Protein AF-A0A917KP70-F1 (afdb_monomer_lite)

Sequence (122 aa):
MFVESCEIKTAEKEVFEQIIDLGRKFHSKLSGLKPEAVVLRIADIPTRASRAAGPRHRLMIEGALAYVCNEQKVQNVALCTGREVGIELGMSKADAQACGERLDAKHPEAASAGIVALPSES

Secondary structure (DSSP, 8-state):
-------------SHHHHHHHHHHHHHHHHHHH--SEEEEEPPPPPSS---SSHHHHHHHHHHHHHHHHHHTT-SEEEEE-HHHHHHHTTS-HHHHHHHHHHH-TTSHHHHHHHHHTSPPP-

Structure (mmCIF, N/CA/C/O backbone):
data_AF-A0A917KP70-F1
#
_entry.id   AF-A0A917KP70-F1
#
loop_
_atom_site.group_PDB
_atom_site.id
_atom_site.type_symbol
_atom_site.label_atom_id
_atom_site.label_alt_id
_atom_site.label_comp_id
_atom_site.label_asym_id
_atom_site.label_entity_id
_atom_site.label_seq_id
_atom_site.pdbx_PDB_ins_code
_atom_site.Cartn_x
_atom_site.Cartn_y
_atom_site.Cartn_z
_atom_site.occupancy
_atom_site.B_iso_or_equiv
_atom_site.auth_seq_id
_atom_site.auth_comp_id
_atom_site.auth_asym_id
_atom_site.auth_atom_id
_atom_site.pdbx_PDB_model_num
ATOM 1 N N . MET A 1 1 ? -9.646 -4.343 15.733 1.00 56.00 1 MET A N 1
ATOM 2 C CA . MET A 1 1 ? -9.448 -3.952 14.322 1.00 56.00 1 MET A CA 1
ATOM 3 C C . MET A 1 1 ? -8.190 -4.650 13.820 1.00 56.00 1 MET A C 1
ATOM 5 O O . MET A 1 1 ? -7.229 -4.708 14.576 1.00 56.00 1 MET A O 1
ATOM 9 N N . PHE A 1 2 ? -8.223 -5.280 12.644 1.00 65.12 2 PHE A N 1
ATOM 10 C CA . PHE A 1 2 ? -7.103 -6.066 12.106 1.00 65.12 2 PHE A CA 1
ATOM 11 C C . PHE A 1 2 ? -6.354 -5.233 11.063 1.00 65.12 2 PHE A C 1
ATOM 13 O O . PHE A 1 2 ? -6.983 -4.716 10.143 1.00 65.12 2 PHE A O 1
ATOM 20 N N . VAL A 1 3 ? -5.037 -5.094 11.219 1.00 72.38 3 VAL A N 1
ATOM 21 C CA . VAL A 1 3 ? -4.169 -4.423 10.243 1.00 72.38 3 VAL A CA 1
ATOM 22 C C . VAL A 1 3 ? -3.456 -5.503 9.441 1.00 72.38 3 VAL A C 1
ATOM 24 O O . VAL A 1 3 ? -2.651 -6.247 9.993 1.00 72.38 3 VAL A O 1
ATOM 27 N N . GLU A 1 4 ? -3.751 -5.585 8.144 1.00 81.31 4 GLU A N 1
ATOM 28 C CA . GLU A 1 4 ? -2.990 -6.408 7.202 1.00 81.31 4 GLU A CA 1
ATOM 29 C C . GLU A 1 4 ? -2.005 -5.512 6.454 1.00 81.31 4 GLU A C 1
ATOM 31 O O . GLU A 1 4 ? -2.389 -4.491 5.880 1.00 81.31 4 GLU A O 1
ATOM 36 N N . SER A 1 5 ? -0.749 -5.941 6.387 1.00 82.00 5 SER A N 1
ATOM 37 C CA . SER A 1 5 ? 0.260 -5.339 5.526 1.00 82.00 5 SER A CA 1
ATOM 38 C C . SER A 1 5 ? 0.666 -6.351 4.443 1.00 82.00 5 SER A C 1
ATOM 40 O O . SER A 1 5 ? 0.735 -7.557 4.696 1.00 82.00 5 SER A O 1
ATOM 42 N N . CYS A 1 6 ? 0.868 -5.908 3.199 1.00 81.06 6 CYS A N 1
ATOM 43 C CA . CYS A 1 6 ? 1.282 -6.817 2.131 1.00 81.06 6 CYS A CA 1
ATOM 44 C C . CYS A 1 6 ? 2.072 -6.125 1.020 1.00 81.06 6 CYS A C 1
ATOM 46 O O . CYS A 1 6 ? 1.921 -4.932 0.770 1.00 81.06 6 CYS A O 1
ATOM 48 N N . GLU A 1 7 ? 2.887 -6.917 0.326 1.00 83.25 7 GLU A N 1
ATOM 49 C CA . GLU A 1 7 ? 3.584 -6.522 -0.894 1.00 83.25 7 GLU A CA 1
ATOM 50 C C . GLU A 1 7 ? 2.967 -7.255 -2.093 1.00 83.25 7 GLU A C 1
ATOM 52 O O . GLU A 1 7 ? 2.775 -8.474 -2.058 1.00 83.25 7 GLU A O 1
ATOM 57 N N . ILE A 1 8 ? 2.674 -6.527 -3.173 1.00 87.12 8 ILE A N 1
ATOM 58 C CA . ILE A 1 8 ? 2.133 -7.097 -4.411 1.00 87.12 8 ILE A CA 1
ATOM 59 C C . ILE A 1 8 ? 3.201 -7.001 -5.492 1.00 87.12 8 ILE A C 1
ATOM 61 O O . ILE A 1 8 ? 3.669 -5.916 -5.828 1.00 87.12 8 ILE A O 1
ATOM 65 N N . LYS A 1 9 ? 3.578 -8.158 -6.040 1.00 88.50 9 LYS A N 1
ATOM 66 C CA . LYS A 1 9 ? 4.622 -8.291 -7.060 1.00 88.50 9 LYS A CA 1
ATOM 67 C C . LYS A 1 9 ? 4.022 -8.711 -8.395 1.00 88.50 9 LYS A C 1
ATOM 69 O O . LYS A 1 9 ? 3.097 -9.528 -8.446 1.00 88.50 9 LYS A O 1
ATOM 74 N N . THR A 1 10 ? 4.608 -8.216 -9.476 1.00 90.56 10 THR A N 1
ATOM 75 C CA . THR A 1 10 ? 4.311 -8.643 -10.845 1.00 90.56 10 THR A CA 1
ATOM 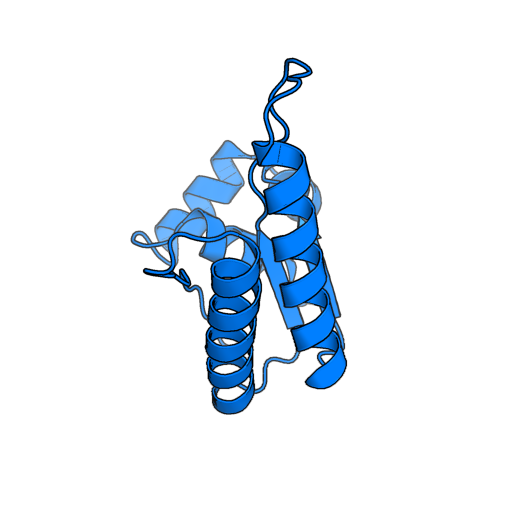76 C C . THR A 1 10 ? 5.561 -9.225 -11.498 1.00 90.56 10 THR A C 1
ATOM 78 O O . THR A 1 10 ? 6.673 -8.778 -11.221 1.00 90.56 10 THR A O 1
ATOM 81 N N . ALA A 1 11 ? 5.375 -10.265 -12.312 1.00 90.69 11 ALA A N 1
ATOM 82 C CA . ALA A 1 11 ? 6.430 -10.845 -13.145 1.00 90.69 11 ALA A CA 1
ATOM 83 C C . ALA A 1 11 ? 6.405 -10.276 -14.575 1.00 90.69 11 ALA A C 1
ATOM 85 O O . ALA A 1 11 ? 7.287 -10.592 -15.377 1.00 90.69 11 ALA A O 1
ATOM 86 N N . GLU A 1 12 ? 5.400 -9.451 -14.887 1.00 93.00 12 GLU A N 1
ATOM 87 C CA . GLU A 1 12 ? 5.239 -8.843 -16.198 1.00 93.00 12 GLU A CA 1
ATOM 88 C C . GLU A 1 12 ? 6.376 -7.866 -16.482 1.00 93.00 12 GLU A C 1
ATOM 90 O O . GLU A 1 12 ? 6.892 -7.185 -15.591 1.00 93.00 12 GLU A O 1
ATOM 95 N N . LYS A 1 13 ? 6.788 -7.803 -17.746 1.00 87.81 13 LYS A N 1
ATOM 96 C CA . LYS A 1 13 ? 7.914 -6.962 -18.180 1.00 87.81 13 LYS A CA 1
ATOM 97 C C . LYS A 1 13 ? 7.449 -5.652 -18.798 1.00 87.81 13 LYS A C 1
ATOM 99 O O . LYS A 1 13 ? 8.113 -4.632 -18.638 1.00 87.81 13 LYS A O 1
ATOM 104 N N . GLU A 1 14 ? 6.303 -5.693 -19.467 1.00 89.88 14 GLU A N 1
ATOM 105 C CA . GLU A 1 14 ? 5.709 -4.536 -20.120 1.00 89.88 14 GLU A CA 1
ATOM 106 C C . GLU A 1 14 ? 4.839 -3.753 -19.142 1.00 89.88 14 GLU A C 1
ATOM 108 O O . GLU A 1 14 ? 4.061 -4.317 -18.379 1.00 89.88 14 GLU A O 1
ATOM 113 N N . VAL A 1 15 ? 4.950 -2.429 -19.181 1.00 86.62 15 VAL A N 1
ATOM 114 C CA . VAL A 1 15 ? 4.358 -1.533 -18.174 1.00 86.62 15 VAL A CA 1
ATOM 115 C C . VAL A 1 15 ? 2.838 -1.664 -18.101 1.00 86.62 15 VAL A C 1
ATOM 117 O O . VAL A 1 15 ? 2.273 -1.683 -17.012 1.00 86.62 15 VAL A O 1
ATOM 120 N 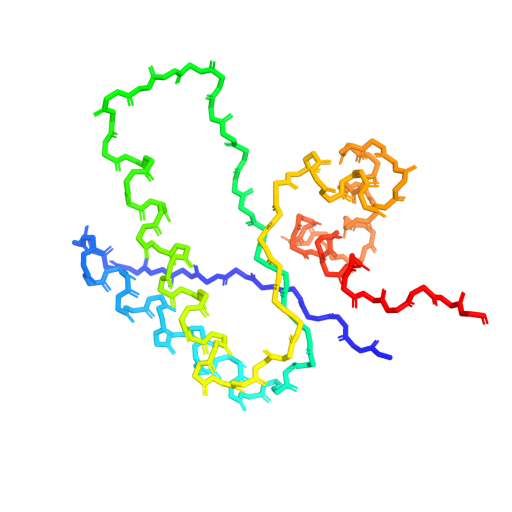N . PHE A 1 16 ? 2.164 -1.763 -19.247 1.00 90.62 16 PHE A N 1
ATOM 121 C CA . PHE A 1 16 ? 0.709 -1.923 -19.275 1.00 90.62 16 PHE A CA 1
ATOM 122 C C . PHE A 1 16 ? 0.268 -3.264 -18.682 1.00 90.62 16 PHE A C 1
ATOM 124 O O . PHE A 1 16 ? -0.683 -3.295 -17.905 1.00 90.62 16 PHE A O 1
ATOM 131 N N . GLU A 1 17 ? 1.002 -4.339 -18.967 1.00 93.56 17 GLU A N 1
ATOM 132 C CA . GLU A 1 17 ? 0.734 -5.660 -18.391 1.00 93.56 17 GLU A CA 1
ATOM 133 C C . GLU A 1 17 ? 1.000 -5.672 -16.881 1.00 93.56 17 GLU A C 1
ATOM 135 O O . GLU A 1 17 ? 0.190 -6.191 -16.115 1.00 93.56 17 GLU A O 1
ATOM 140 N N . GLN A 1 18 ? 2.064 -5.000 -16.423 1.00 91.56 18 GLN A N 1
ATOM 141 C CA . GLN A 1 18 ? 2.338 -4.805 -14.996 1.00 91.56 18 GLN A CA 1
ATOM 142 C C . GLN A 1 18 ? 1.170 -4.116 -14.288 1.00 91.56 18 GLN A C 1
ATOM 144 O O . GLN A 1 18 ? 0.745 -4.565 -13.227 1.00 91.56 18 GLN A O 1
ATOM 149 N N . ILE A 1 19 ? 0.631 -3.041 -14.869 1.00 93.31 19 ILE A N 1
ATOM 150 C CA . ILE A 1 19 ? -0.499 -2.301 -14.292 1.00 93.31 19 ILE A CA 1
ATOM 151 C C . ILE A 1 19 ? -1.736 -3.203 -14.174 1.00 93.31 19 ILE 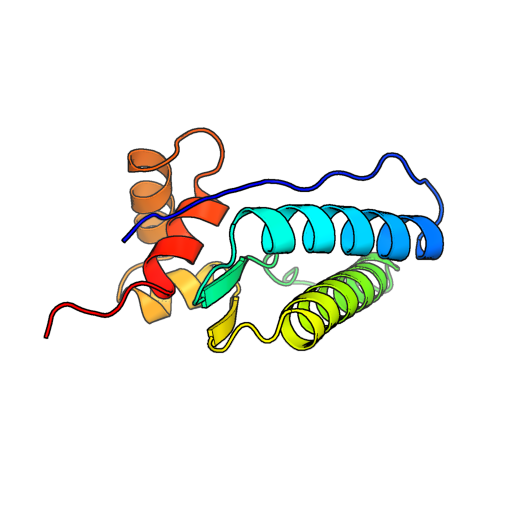A C 1
ATOM 153 O O . ILE A 1 19 ? -2.375 -3.236 -13.121 1.00 93.31 19 ILE A O 1
ATOM 157 N N . ILE A 1 20 ? -2.057 -3.957 -15.230 1.00 94.56 20 ILE A N 1
ATOM 158 C CA . ILE A 1 20 ? -3.215 -4.861 -15.258 1.00 94.56 20 ILE A CA 1
ATOM 159 C C . ILE A 1 20 ? -3.053 -5.987 -14.228 1.00 94.56 20 ILE A C 1
ATOM 161 O O . ILE A 1 20 ? -3.979 -6.258 -13.459 1.00 94.56 20 ILE A O 1
ATOM 165 N N . ASP A 1 21 ? -1.889 -6.636 -14.187 1.00 95.56 21 ASP A N 1
ATOM 166 C CA . ASP A 1 21 ? -1.603 -7.741 -13.269 1.00 95.56 21 ASP A CA 1
ATOM 167 C C . ASP A 1 21 ? -1.613 -7.283 -11.801 1.00 95.56 21 ASP A C 1
ATOM 169 O O . ASP A 1 21 ? -2.269 -7.906 -10.961 1.00 95.56 21 ASP A O 1
ATOM 173 N N . LEU A 1 22 ? -0.965 -6.153 -11.490 1.00 94.44 22 LEU A N 1
ATOM 174 C CA . LEU A 1 22 ? -0.992 -5.564 -10.147 1.00 94.44 22 LEU A CA 1
ATOM 175 C C . LEU A 1 22 ? -2.422 -5.210 -9.722 1.00 94.44 22 LEU A C 1
ATOM 177 O O . LEU A 1 22 ? -2.825 -5.562 -8.612 1.00 94.44 22 LEU A O 1
ATOM 181 N N . GLY A 1 23 ? -3.209 -4.592 -10.609 1.00 95.19 23 GLY A N 1
ATOM 182 C CA . GLY A 1 23 ? -4.613 -4.271 -10.350 1.00 95.19 23 GLY A CA 1
ATOM 183 C C . GLY A 1 23 ? -5.454 -5.516 -10.051 1.00 95.19 23 GLY A C 1
ATOM 184 O O . GLY A 1 23 ? -6.169 -5.552 -9.051 1.00 95.19 23 GLY A O 1
ATOM 185 N N . ARG A 1 24 ? -5.316 -6.583 -10.850 1.00 96.00 24 ARG A N 1
ATOM 186 C CA . ARG A 1 24 ? -6.032 -7.858 -10.637 1.00 96.00 24 ARG A CA 1
ATOM 187 C C . ARG A 1 24 ? -5.659 -8.526 -9.316 1.00 96.00 24 ARG A C 1
ATOM 189 O O . ARG A 1 24 ? -6.542 -8.966 -8.576 1.00 96.00 24 ARG A O 1
ATOM 196 N N . LYS A 1 25 ? -4.363 -8.601 -9.003 1.00 95.69 25 LYS A N 1
ATOM 197 C CA . LYS A 1 25 ? -3.874 -9.176 -7.740 1.00 95.69 25 LYS A CA 1
ATOM 198 C C . LYS A 1 25 ? -4.377 -8.388 -6.541 1.00 95.69 25 LYS A C 1
ATOM 200 O O . LYS A 1 25 ? -4.837 -8.985 -5.568 1.00 95.69 25 LYS A O 1
ATOM 205 N N . PHE A 1 26 ? -4.343 -7.063 -6.634 1.00 95.38 26 PHE A N 1
ATOM 206 C CA . PHE A 1 26 ? -4.836 -6.201 -5.574 1.00 95.38 26 PHE A CA 1
ATOM 207 C C . PHE A 1 26 ? -6.345 -6.331 -5.383 1.00 95.38 26 PHE A C 1
ATOM 209 O O . PHE A 1 26 ? -6.798 -6.541 -4.262 1.00 95.38 26 PHE A O 1
ATOM 216 N N . HIS A 1 27 ? -7.114 -6.334 -6.473 1.00 95.94 27 HIS A N 1
ATOM 217 C CA . HIS A 1 27 ? -8.557 -6.561 -6.441 1.00 95.94 27 HIS A CA 1
ATOM 218 C C . HIS A 1 27 ? -8.907 -7.886 -5.753 1.00 95.94 27 HIS A C 1
ATOM 220 O O . HIS A 1 27 ? -9.785 -7.928 -4.891 1.00 95.94 27 HIS A O 1
ATOM 226 N N . SER A 1 28 ? -8.211 -8.973 -6.106 1.00 94.50 28 SER A N 1
ATOM 227 C CA . SER A 1 28 ? -8.396 -10.289 -5.480 1.00 94.50 28 SER A CA 1
ATOM 228 C C . SER A 1 28 ? -8.131 -10.246 -3.969 1.00 94.50 28 SER A C 1
ATOM 230 O O . SER A 1 28 ? -8.945 -10.725 -3.178 1.00 94.50 28 SER A O 1
ATOM 232 N N . LYS A 1 29 ? -7.040 -9.587 -3.551 1.00 92.81 29 LYS A N 1
ATOM 233 C CA . LYS A 1 29 ? -6.699 -9.404 -2.133 1.00 92.81 29 LYS A CA 1
ATOM 234 C C . LYS A 1 29 ? -7.775 -8.597 -1.392 1.00 92.81 29 LYS A C 1
ATOM 236 O O . LYS A 1 29 ? -8.240 -9.048 -0.346 1.00 92.81 29 LYS A O 1
ATOM 241 N N . LEU A 1 30 ? -8.213 -7.458 -1.939 1.00 93.38 30 LEU A N 1
ATOM 242 C CA . LEU A 1 30 ? -9.269 -6.633 -1.338 1.00 93.38 30 LEU A CA 1
ATOM 243 C C . LEU A 1 30 ? -10.603 -7.380 -1.250 1.00 93.38 30 LEU A C 1
ATOM 245 O O . LEU A 1 30 ? -11.266 -7.302 -0.222 1.00 93.38 30 LEU A O 1
ATOM 249 N N . SER A 1 31 ? -10.957 -8.164 -2.270 1.00 93.25 31 SER A N 1
ATOM 250 C CA . SER A 1 31 ? -12.188 -8.969 -2.271 1.00 93.25 31 SER A CA 1
ATOM 251 C C . SER A 1 31 ? -12.209 -10.000 -1.136 1.00 93.25 31 SER A C 1
ATOM 253 O O . SER A 1 31 ? -13.266 -10.279 -0.568 1.00 93.25 31 SER A O 1
ATOM 255 N N . GLY A 1 32 ? -11.042 -10.564 -0.798 1.00 90.94 32 GLY A N 1
ATOM 256 C CA . GLY A 1 32 ? -10.891 -11.512 0.306 1.00 90.94 32 GLY A CA 1
ATOM 257 C C . GLY A 1 32 ? -10.912 -10.859 1.690 1.00 90.94 32 GLY A C 1
ATOM 258 O O . GLY A 1 32 ? -11.464 -11.438 2.620 1.00 90.94 32 GLY A O 1
ATOM 259 N N . LEU A 1 33 ? -10.333 -9.662 1.826 1.00 89.75 33 LEU A N 1
ATOM 260 C CA . LEU A 1 33 ? -10.207 -8.968 3.114 1.00 89.75 33 LEU A CA 1
ATOM 261 C C . LEU A 1 33 ? -11.395 -8.066 3.460 1.00 89.75 33 LEU A C 1
ATOM 263 O O . LEU A 1 33 ? -11.705 -7.911 4.636 1.00 89.75 33 LEU A O 1
ATOM 267 N N . LYS A 1 34 ? -12.033 -7.462 2.450 1.00 89.00 34 LYS A N 1
ATOM 268 C CA . LYS A 1 34 ? -13.090 -6.445 2.581 1.00 89.00 34 LYS A CA 1
ATOM 269 C C . LYS A 1 34 ? -12.724 -5.322 3.570 1.00 89.00 34 LYS A C 1
ATOM 271 O O . LYS A 1 34 ? -13.445 -5.118 4.546 1.00 89.00 34 LYS A O 1
ATOM 276 N N . PRO A 1 35 ? -11.598 -4.617 3.363 1.00 89.12 35 PRO A N 1
ATOM 277 C CA . PRO A 1 35 ? -11.144 -3.620 4.319 1.00 89.12 35 PRO A CA 1
ATOM 278 C C . PRO A 1 35 ? -12.034 -2.372 4.311 1.00 89.12 35 PRO A C 1
ATOM 280 O O . PRO A 1 35 ? -12.511 -1.935 3.264 1.00 89.12 35 PRO A O 1
ATOM 283 N N . GLU A 1 36 ? -12.197 -1.763 5.484 1.00 89.31 36 GLU A N 1
ATOM 284 C CA . GLU A 1 36 ? -12.885 -0.473 5.647 1.00 89.31 36 GLU A CA 1
ATOM 285 C C . GLU A 1 36 ? -12.013 0.699 5.173 1.00 89.31 36 GLU A C 1
ATOM 287 O O . GLU A 1 36 ? -12.516 1.687 4.629 1.00 89.31 36 GLU A O 1
ATOM 292 N N . ALA A 1 37 ? -10.695 0.561 5.346 1.00 90.50 37 ALA A N 1
ATOM 293 C CA . ALA A 1 37 ? -9.698 1.549 4.975 1.00 90.50 37 ALA A CA 1
ATOM 294 C C . ALA A 1 37 ? -8.490 0.905 4.285 1.00 90.50 37 ALA A C 1
ATOM 296 O O . ALA A 1 37 ? -8.083 -0.210 4.614 1.00 90.50 37 ALA A O 1
ATOM 297 N N . VAL A 1 38 ? -7.899 1.627 3.337 1.00 91.62 38 VAL A N 1
ATOM 298 C CA . VAL A 1 38 ? -6.683 1.242 2.622 1.00 91.62 38 VAL A CA 1
ATOM 299 C C . VAL A 1 38 ? -5.741 2.437 2.575 1.00 91.62 38 VAL A C 1
ATOM 301 O O . VAL A 1 38 ? -6.098 3.503 2.076 1.00 91.62 38 VAL A O 1
ATOM 304 N N . VAL A 1 39 ? -4.502 2.233 3.017 1.00 91.25 39 VAL A N 1
ATOM 305 C CA . VAL A 1 39 ? -3.422 3.212 2.854 1.00 91.25 39 VAL A CA 1
ATOM 306 C C . VAL A 1 39 ? -2.399 2.650 1.875 1.00 91.25 39 VAL A C 1
ATOM 308 O O . VAL A 1 39 ? -1.754 1.635 2.132 1.00 91.25 39 VAL A O 1
ATOM 311 N N . LEU A 1 40 ? -2.247 3.316 0.733 1.00 90.38 40 LEU A N 1
ATOM 312 C CA . LEU A 1 40 ? -1.223 3.011 -0.256 1.00 90.38 40 LEU A CA 1
ATOM 313 C C . LEU A 1 40 ? 0.044 3.790 0.099 1.00 90.38 40 LEU A C 1
ATOM 315 O O . LEU A 1 40 ? 0.154 4.998 -0.126 1.00 90.38 40 LEU A O 1
ATOM 319 N N . ARG A 1 41 ? 1.018 3.081 0.671 1.00 87.69 41 ARG A N 1
ATOM 320 C CA . ARG A 1 41 ? 2.335 3.632 0.988 1.00 87.69 41 ARG A CA 1
ATOM 321 C C . ARG A 1 41 ? 3.138 3.806 -0.303 1.00 87.69 41 ARG A C 1
ATOM 323 O O . ARG A 1 41 ? 3.611 2.833 -0.884 1.00 87.69 41 ARG A O 1
ATOM 330 N N . ILE A 1 42 ? 3.307 5.048 -0.747 1.00 86.12 42 ILE A N 1
ATOM 331 C CA . ILE A 1 42 ? 4.028 5.358 -1.987 1.00 86.12 42 ILE A CA 1
ATOM 332 C C . ILE A 1 42 ? 5.488 5.721 -1.693 1.00 86.12 42 ILE A C 1
ATOM 334 O O . ILE A 1 42 ? 5.781 6.405 -0.711 1.00 86.12 42 ILE A O 1
ATOM 338 N N . ALA A 1 43 ? 6.429 5.291 -2.535 1.00 76.44 43 ALA A N 1
ATOM 339 C CA . ALA A 1 43 ? 7.843 5.635 -2.355 1.00 76.44 43 ALA A CA 1
ATOM 340 C C . ALA A 1 43 ? 8.036 7.162 -2.239 1.00 76.44 43 ALA A C 1
ATOM 342 O O . ALA A 1 43 ? 7.265 7.942 -2.798 1.00 76.44 43 ALA A O 1
ATOM 343 N N . ASP A 1 44 ? 9.065 7.640 -1.548 1.00 69.31 44 ASP A N 1
ATOM 344 C CA . ASP A 1 44 ? 9.279 9.091 -1.505 1.00 69.31 44 ASP A CA 1
ATOM 345 C C . ASP A 1 44 ? 9.671 9.619 -2.896 1.00 69.31 44 ASP A C 1
ATOM 347 O O . ASP A 1 44 ? 10.250 8.904 -3.721 1.00 69.31 44 ASP A O 1
ATOM 351 N N . ILE A 1 45 ? 9.295 10.864 -3.198 1.00 66.44 45 ILE A N 1
ATOM 352 C CA . ILE A 1 45 ? 9.662 11.496 -4.467 1.00 66.44 45 ILE A CA 1
ATOM 353 C C . ILE A 1 45 ? 11.185 11.703 -4.459 1.00 66.44 45 ILE A C 1
ATOM 355 O O . ILE A 1 45 ? 11.709 12.283 -3.503 1.00 66.44 45 ILE A O 1
ATOM 359 N N . PRO A 1 46 ? 11.922 11.256 -5.493 1.00 59.09 46 PRO A N 1
ATOM 360 C CA . PRO A 1 46 ? 13.351 11.514 -5.572 1.00 59.09 46 PRO A CA 1
ATOM 361 C C . PRO A 1 46 ? 13.613 13.024 -5.589 1.00 59.09 46 PRO A C 1
ATOM 363 O O . PRO A 1 46 ? 12.968 13.775 -6.317 1.00 59.09 46 PRO A O 1
ATOM 366 N N . THR A 1 47 ? 14.597 13.471 -4.810 1.00 57.09 47 THR A N 1
ATOM 367 C CA . THR A 1 47 ? 14.933 14.895 -4.611 1.00 57.09 47 THR A CA 1
ATOM 368 C C . THR A 1 47 ? 15.388 15.616 -5.882 1.00 57.09 47 THR A C 1
ATOM 370 O O . THR A 1 47 ? 15.463 16.843 -5.908 1.00 57.09 47 THR A O 1
ATOM 373 N N . ARG A 1 48 ? 15.681 14.871 -6.955 1.00 64.69 48 ARG A N 1
ATOM 374 C CA . ARG A 1 48 ? 16.103 15.398 -8.252 1.00 64.69 48 ARG A CA 1
ATOM 375 C C . ARG A 1 48 ? 15.111 14.998 -9.339 1.00 64.69 48 ARG A C 1
ATOM 377 O O . ARG A 1 48 ? 14.863 13.812 -9.552 1.00 64.69 48 ARG A O 1
ATOM 384 N N . ALA A 1 49 ? 14.618 15.992 -10.077 1.00 58.53 49 ALA A N 1
ATOM 385 C CA . ALA A 1 49 ? 13.818 15.766 -11.274 1.00 58.53 49 ALA A CA 1
ATOM 386 C C . ALA A 1 49 ? 14.599 14.900 -12.278 1.00 58.53 49 ALA A C 1
ATOM 388 O O . ALA A 1 49 ? 15.744 15.199 -12.625 1.00 58.53 49 ALA A O 1
ATOM 389 N N . SER A 1 50 ? 13.971 13.825 -12.742 1.00 61.88 50 SER A N 1
ATOM 390 C CA . SER A 1 50 ? 14.535 12.899 -13.719 1.00 61.88 50 SER A CA 1
ATOM 391 C C . SER A 1 50 ? 13.572 12.756 -14.891 1.00 61.88 50 SER A C 1
ATOM 393 O O . SER A 1 50 ? 12.368 12.634 -14.689 1.00 61.88 50 SER A O 1
ATOM 395 N N . ARG A 1 51 ? 14.103 12.732 -16.120 1.00 55.81 51 ARG A N 1
ATOM 396 C CA . ARG A 1 51 ? 13.336 12.389 -17.334 1.00 55.81 51 ARG A CA 1
ATOM 397 C C . ARG A 1 51 ? 13.098 10.879 -17.477 1.00 55.81 51 ARG A C 1
ATOM 399 O O . ARG A 1 51 ? 12.647 10.431 -18.526 1.00 55.81 51 ARG A O 1
ATOM 406 N N . ALA A 1 52 ? 13.444 10.086 -16.462 1.00 64.50 52 ALA A N 1
ATOM 407 C CA . ALA A 1 52 ? 13.212 8.651 -16.468 1.00 64.50 52 ALA A CA 1
ATOM 408 C C . ALA A 1 52 ? 11.715 8.335 -16.586 1.00 64.50 52 ALA A C 1
ATOM 410 O O . ALA A 1 52 ? 10.866 9.087 -16.117 1.00 64.50 52 ALA A O 1
ATOM 411 N N . ALA A 1 53 ? 11.389 7.182 -17.164 1.00 66.06 53 ALA A N 1
ATOM 412 C CA . ALA A 1 53 ? 10.010 6.707 -17.251 1.00 66.06 53 ALA A CA 1
ATOM 413 C C . ALA A 1 53 ? 9.417 6.312 -15.877 1.00 66.06 53 ALA A C 1
ATOM 415 O O . ALA A 1 53 ? 8.201 6.216 -15.728 1.00 66.06 53 ALA A O 1
ATOM 416 N N . GLY A 1 54 ? 10.269 6.145 -14.856 1.00 73.00 54 GLY A N 1
ATOM 417 C CA . GLY A 1 54 ? 9.906 5.696 -13.506 1.00 73.00 54 GLY A CA 1
ATOM 418 C C . GLY A 1 54 ? 8.765 6.483 -12.842 1.00 73.00 54 GLY A C 1
ATOM 419 O O . GLY A 1 54 ? 7.778 5.859 -12.458 1.00 73.00 54 GLY A O 1
ATOM 420 N N . PRO A 1 55 ? 8.824 7.827 -12.745 1.00 76.50 55 PRO A N 1
ATOM 421 C CA . PRO A 1 55 ? 7.729 8.628 -12.195 1.00 76.50 55 PRO A CA 1
ATOM 422 C C . PRO A 1 55 ? 6.397 8.439 -12.931 1.00 76.50 55 PRO A C 1
ATOM 424 O O . PRO A 1 55 ? 5.354 8.340 -12.293 1.00 76.50 55 PRO A O 1
ATOM 427 N N . ARG A 1 56 ? 6.418 8.326 -14.267 1.00 80.81 56 ARG A N 1
ATOM 428 C CA . ARG A 1 56 ? 5.201 8.091 -15.056 1.00 80.81 56 ARG A CA 1
ATOM 429 C C . ARG A 1 56 ? 4.618 6.704 -14.785 1.00 80.81 56 ARG A C 1
ATOM 431 O O . ARG A 1 56 ? 3.414 6.587 -14.598 1.00 80.81 56 ARG A O 1
ATOM 438 N N . HIS A 1 57 ? 5.454 5.665 -14.763 1.00 84.12 57 HIS A N 1
ATOM 439 C CA . HIS A 1 57 ? 5.009 4.293 -14.484 1.00 84.12 57 HIS A CA 1
ATOM 440 C C . HIS A 1 57 ? 4.401 4.181 -13.090 1.00 84.12 57 HIS A C 1
ATOM 442 O O . HIS A 1 57 ? 3.335 3.597 -12.926 1.00 84.12 57 HIS A O 1
ATOM 448 N N . ARG A 1 58 ? 5.039 4.819 -12.109 1.00 83.00 58 ARG A N 1
ATOM 449 C CA . ARG A 1 58 ? 4.544 4.890 -10.741 1.00 83.00 58 ARG A CA 1
ATOM 450 C C . ARG A 1 58 ? 3.151 5.517 -10.662 1.00 83.00 58 ARG A C 1
ATOM 452 O O . ARG A 1 58 ? 2.270 4.899 -10.084 1.00 83.00 58 ARG A O 1
ATOM 459 N N . LEU A 1 59 ? 2.936 6.674 -11.291 1.00 86.06 59 LEU A N 1
ATOM 460 C CA . LEU A 1 59 ? 1.618 7.325 -11.306 1.00 86.06 59 LEU A CA 1
ATOM 461 C C . LEU A 1 59 ? 0.536 6.442 -11.943 1.00 86.06 59 LEU A C 1
ATOM 463 O O . LEU A 1 59 ? -0.596 6.417 -11.469 1.00 86.06 59 LEU A O 1
ATOM 467 N N . MET A 1 60 ? 0.874 5.698 -13.001 1.00 89.94 60 MET A N 1
ATOM 468 C CA . MET A 1 60 ? -0.076 4.772 -13.624 1.00 89.94 60 MET A CA 1
ATOM 469 C C . MET A 1 60 ? -0.431 3.601 -12.699 1.00 89.94 60 MET A C 1
ATOM 471 O O . MET A 1 60 ? -1.599 3.228 -12.619 1.00 89.94 60 MET A O 1
ATOM 475 N N . ILE A 1 61 ? 0.549 3.051 -11.974 1.00 89.75 61 ILE A N 1
ATOM 476 C CA . ILE A 1 61 ? 0.314 1.999 -10.974 1.00 89.75 61 ILE A CA 1
ATOM 477 C C . ILE A 1 61 ? -0.545 2.542 -9.825 1.00 89.75 61 ILE A C 1
ATOM 479 O O . ILE A 1 61 ? -1.555 1.935 -9.489 1.00 89.75 61 ILE A O 1
ATOM 483 N N . GLU A 1 62 ? -0.196 3.700 -9.260 1.00 90.06 62 GLU A N 1
ATOM 484 C CA . GLU A 1 62 ? -0.962 4.347 -8.184 1.00 90.06 62 GLU A CA 1
ATOM 485 C C . GLU A 1 62 ? -2.419 4.589 -8.596 1.00 90.06 62 GLU A C 1
ATOM 487 O O . GLU A 1 62 ? -3.335 4.220 -7.862 1.00 90.06 62 GLU A O 1
ATOM 492 N N . GLY A 1 63 ? -2.639 5.134 -9.798 1.00 91.94 63 GLY A N 1
ATOM 493 C CA . GLY A 1 63 ? -3.978 5.357 -10.341 1.00 91.94 63 GLY A CA 1
ATOM 494 C C . GLY A 1 63 ? -4.777 4.064 -10.511 1.00 91.94 63 GLY A C 1
ATOM 495 O O . GLY A 1 63 ? -5.956 4.026 -10.168 1.00 91.94 63 GLY A O 1
ATOM 496 N N . ALA A 1 64 ? -4.143 2.986 -10.978 1.00 93.69 64 ALA A N 1
ATOM 497 C CA . ALA A 1 64 ? -4.799 1.688 -11.113 1.00 93.69 64 ALA A CA 1
ATOM 498 C C . ALA A 1 64 ? -5.179 1.076 -9.755 1.00 93.69 64 ALA A C 1
ATOM 500 O O . AL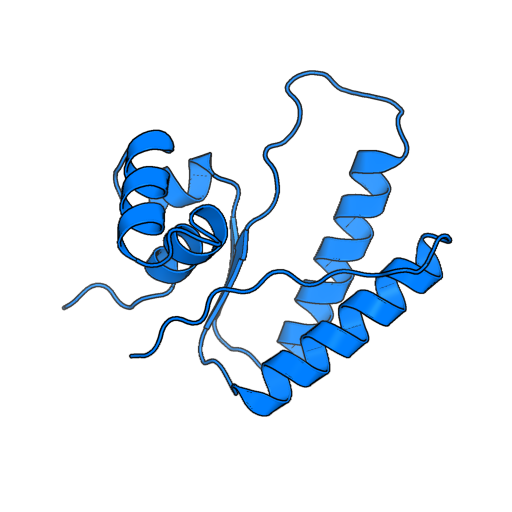A A 1 64 ? -6.282 0.553 -9.607 1.00 93.69 64 ALA A O 1
ATOM 501 N N . LEU A 1 65 ? -4.309 1.175 -8.747 1.00 93.75 65 LEU A N 1
ATOM 502 C CA . LEU A 1 65 ? -4.613 0.687 -7.398 1.00 93.75 65 LEU A CA 1
ATOM 503 C C . LEU A 1 65 ? -5.728 1.512 -6.739 1.00 93.75 65 LEU A C 1
ATOM 505 O O . LEU A 1 65 ? -6.647 0.939 -6.156 1.00 93.75 65 LEU A O 1
ATOM 509 N N . ALA A 1 66 ? -5.698 2.840 -6.882 1.00 93.06 66 ALA A N 1
ATOM 510 C CA . ALA A 1 66 ? -6.759 3.717 -6.390 1.00 93.06 66 ALA A CA 1
ATOM 511 C C . ALA A 1 66 ? -8.108 3.422 -7.071 1.00 93.06 66 ALA A C 1
ATOM 513 O O . ALA A 1 66 ? -9.142 3.367 -6.404 1.00 93.06 66 ALA A O 1
ATOM 514 N N . TYR A 1 67 ? -8.095 3.163 -8.382 1.00 95.06 67 TYR A N 1
ATOM 515 C CA . TYR A 1 67 ? -9.283 2.744 -9.122 1.00 95.06 67 TYR A CA 1
ATOM 516 C C . TYR A 1 67 ? -9.863 1.431 -8.579 1.00 95.06 67 TYR A C 1
ATOM 518 O O . TYR A 1 67 ? -11.066 1.353 -8.340 1.00 95.06 67 TYR A O 1
ATOM 526 N N . VAL A 1 68 ? -9.017 0.436 -8.299 1.00 96.44 68 VAL A N 1
ATOM 527 C CA . VAL A 1 68 ? -9.445 -0.837 -7.696 1.00 96.44 68 VAL A CA 1
ATOM 528 C C . VAL A 1 68 ? -10.086 -0.629 -6.320 1.00 96.44 68 VAL A C 1
ATOM 530 O O . VAL A 1 68 ? -11.123 -1.232 -6.042 1.00 96.44 68 VAL A O 1
ATOM 533 N N . CYS A 1 69 ? -9.529 0.239 -5.466 1.00 94.88 69 CYS A N 1
ATOM 534 C CA . CYS A 1 69 ? -10.163 0.581 -4.187 1.00 94.88 69 CYS A CA 1
ATOM 535 C C . CYS A 1 69 ? -11.561 1.184 -4.382 1.00 94.88 69 CYS A C 1
ATOM 537 O O . CYS A 1 69 ? -12.494 0.828 -3.660 1.00 94.88 69 CYS A O 1
ATOM 539 N N . ASN A 1 70 ? -11.710 2.069 -5.371 1.00 94.00 70 ASN A N 1
ATOM 540 C CA . ASN A 1 70 ? -12.989 2.679 -5.716 1.00 94.00 70 ASN A CA 1
ATOM 541 C C . ASN A 1 70 ? -14.003 1.645 -6.241 1.00 94.00 70 ASN A C 1
ATOM 543 O O . ASN A 1 70 ? -15.148 1.640 -5.794 1.00 94.00 70 ASN A O 1
ATOM 547 N N . GLU A 1 71 ? -13.598 0.728 -7.127 1.00 95.81 71 GLU A N 1
ATOM 548 C CA . GLU A 1 71 ? -14.468 -0.368 -7.590 1.00 95.81 71 GLU A CA 1
ATOM 549 C C . GLU A 1 71 ? -14.932 -1.269 -6.437 1.00 95.81 71 GLU A C 1
ATOM 551 O O . GLU A 1 71 ? -16.095 -1.672 -6.380 1.00 95.81 71 GLU A O 1
ATOM 556 N N . GLN A 1 72 ? -14.040 -1.529 -5.479 1.00 94.06 72 GLN A N 1
ATOM 557 C CA . GLN A 1 72 ? -14.321 -2.292 -4.260 1.00 94.06 72 GLN A CA 1
ATOM 558 C C . GLN A 1 72 ? -15.095 -1.490 -3.199 1.00 94.06 72 GLN A C 1
ATOM 560 O O . GLN A 1 72 ? -15.439 -2.037 -2.153 1.00 94.06 72 GLN A O 1
ATOM 565 N N . LYS A 1 73 ? -15.413 -0.215 -3.468 1.00 93.56 73 LYS A N 1
ATOM 566 C CA . LYS A 1 73 ? -16.161 0.692 -2.580 1.00 93.56 73 LYS A CA 1
ATOM 567 C C . LYS A 1 73 ? -15.525 0.870 -1.197 1.00 93.56 73 LYS A C 1
ATOM 569 O O . LYS A 1 73 ? -16.239 1.081 -0.211 1.00 93.56 73 LYS A O 1
ATOM 574 N N . VAL A 1 74 ? -14.195 0.801 -1.120 1.00 93.06 74 VAL A N 1
ATOM 575 C CA . VAL A 1 74 ? -13.452 1.121 0.107 1.00 93.06 74 VAL A CA 1
ATOM 576 C C . VAL A 1 74 ? -13.710 2.587 0.449 1.00 93.06 74 VAL A C 1
ATOM 578 O O . VAL A 1 74 ? -13.523 3.458 -0.397 1.00 93.06 74 VAL A O 1
ATOM 581 N N . GLN A 1 75 ? -14.168 2.861 1.671 1.00 88.19 75 GLN A N 1
ATOM 582 C CA . GLN A 1 75 ? -14.605 4.208 2.056 1.00 88.19 75 GLN A CA 1
ATOM 583 C C . GLN A 1 75 ? -13.423 5.143 2.319 1.00 88.19 75 GLN A C 1
ATOM 585 O O . GLN A 1 75 ? -13.443 6.298 1.903 1.00 88.19 75 GLN A O 1
ATOM 590 N N . ASN A 1 76 ? -12.379 4.626 2.967 1.00 89.38 76 ASN A N 1
ATOM 591 C CA . ASN A 1 76 ? -11.238 5.423 3.400 1.00 89.38 76 ASN A CA 1
ATOM 592 C C . ASN A 1 76 ? -9.984 4.997 2.636 1.00 89.38 76 ASN A C 1
ATOM 594 O O . ASN A 1 76 ? -9.330 4.022 2.998 1.00 89.38 76 ASN A O 1
ATOM 598 N N . VAL A 1 77 ? -9.654 5.715 1.563 1.00 91.38 77 VAL A N 1
ATOM 599 C CA . VAL A 1 77 ? -8.464 5.443 0.746 1.00 91.38 77 VAL A CA 1
ATOM 600 C C . VAL A 1 77 ? -7.507 6.620 0.844 1.00 91.38 77 VAL A C 1
ATOM 602 O O . VAL A 1 77 ? -7.877 7.743 0.506 1.00 91.38 77 VAL A O 1
ATOM 605 N N . ALA A 1 78 ? -6.270 6.362 1.260 1.00 90.94 78 ALA A N 1
ATOM 606 C CA . ALA A 1 78 ? -5.216 7.370 1.317 1.00 90.94 78 ALA A CA 1
ATOM 607 C C . ALA A 1 78 ? -3.983 6.920 0.527 1.00 90.94 78 ALA A C 1
ATOM 609 O O . ALA A 1 78 ? -3.637 5.739 0.506 1.00 90.94 78 ALA A O 1
ATOM 610 N N . LEU A 1 79 ? -3.302 7.873 -0.108 1.00 90.00 79 LEU A N 1
ATOM 611 C CA . LEU A 1 79 ? -1.960 7.686 -0.654 1.00 90.00 79 LEU A CA 1
ATOM 612 C C . LEU A 1 79 ? -1.002 8.530 0.179 1.00 90.00 79 LEU A C 1
ATOM 614 O O . LEU A 1 79 ? -1.190 9.741 0.268 1.00 90.00 79 LEU A O 1
ATOM 618 N N . CYS A 1 80 ? 0.005 7.901 0.784 1.00 89.62 80 CYS A N 1
ATOM 619 C CA . CYS A 1 80 ? 0.907 8.590 1.706 1.00 89.62 80 CYS A CA 1
ATOM 620 C C . CYS A 1 80 ? 2.372 8.243 1.433 1.00 89.62 80 CYS A C 1
ATOM 622 O O . CYS A 1 80 ? 2.763 7.071 1.355 1.00 89.62 80 CYS A O 1
ATOM 624 N N . THR A 1 81 ? 3.20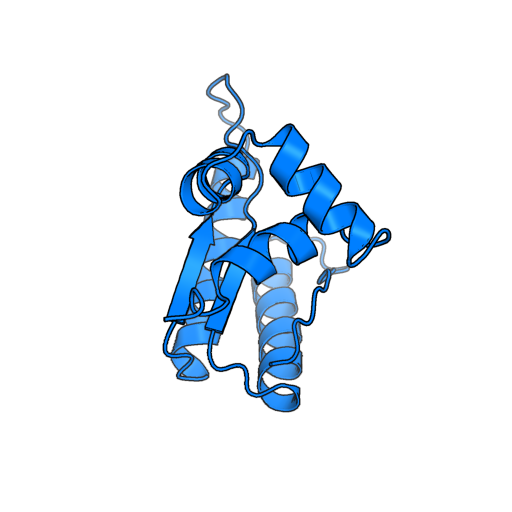2 9.277 1.341 1.00 89.75 81 THR A N 1
ATOM 625 C CA . THR A 1 81 ? 4.665 9.234 1.444 1.00 89.75 81 THR A CA 1
ATOM 626 C C . THR A 1 81 ? 5.103 8.949 2.887 1.00 89.75 81 THR A C 1
ATOM 628 O O . THR A 1 81 ? 4.297 8.947 3.814 1.00 89.75 81 THR A O 1
ATOM 631 N N . GLY A 1 82 ? 6.389 8.658 3.110 1.00 87.75 82 GLY A N 1
ATOM 632 C CA . GLY A 1 82 ? 6.845 8.201 4.436 1.00 87.75 82 GLY A CA 1
ATOM 633 C C . GLY A 1 82 ? 6.890 9.348 5.407 1.00 87.75 82 GLY A C 1
ATOM 634 O O . GLY A 1 82 ? 6.657 9.200 6.601 1.00 87.75 82 GLY A O 1
ATOM 635 N N . ARG A 1 83 ? 7.152 10.518 4.837 1.00 89.69 83 ARG A N 1
ATOM 636 C CA . ARG A 1 83 ? 7.016 11.784 5.513 1.00 89.69 83 ARG A CA 1
ATOM 637 C C . ARG A 1 83 ? 5.572 12.040 5.943 1.00 89.69 83 ARG A C 1
ATOM 639 O O . ARG A 1 83 ? 5.382 12.414 7.090 1.00 89.69 83 ARG A O 1
ATOM 646 N N . GLU A 1 84 ? 4.593 11.839 5.062 1.00 91.88 84 GLU A N 1
ATOM 647 C CA . GLU A 1 84 ? 3.173 12.030 5.400 1.00 91.88 84 GLU A CA 1
ATOM 648 C C . GLU A 1 84 ? 2.717 11.046 6.476 1.00 91.88 84 GLU A C 1
ATOM 650 O O . GLU A 1 84 ? 2.113 11.479 7.445 1.00 91.88 84 GLU A O 1
ATOM 655 N N . VAL A 1 85 ? 3.114 9.769 6.396 1.00 91.69 85 VAL A N 1
ATOM 656 C CA . VAL A 1 85 ? 2.846 8.793 7.471 1.00 91.69 85 VAL A CA 1
ATOM 657 C C . VAL A 1 85 ? 3.393 9.281 8.818 1.00 91.69 85 VAL A C 1
ATOM 659 O O . VAL A 1 85 ? 2.690 9.219 9.818 1.00 91.69 85 VAL A O 1
ATOM 662 N N . GLY A 1 86 ? 4.623 9.806 8.860 1.00 91.25 86 GLY A N 1
ATOM 663 C CA . GLY A 1 86 ? 5.171 10.387 10.090 1.00 91.25 86 GLY A CA 1
ATOM 664 C C . GLY A 1 86 ? 4.346 11.570 10.610 1.00 91.25 86 GLY A C 1
ATOM 665 O O . GLY A 1 86 ? 4.035 11.620 11.796 1.00 91.25 86 GLY A O 1
ATOM 666 N N . ILE A 1 87 ? 3.950 12.486 9.718 1.00 91.94 87 ILE A N 1
ATOM 667 C CA . ILE A 1 87 ? 3.138 13.664 10.064 1.00 91.94 87 ILE A CA 1
ATOM 668 C C . ILE A 1 87 ? 1.785 13.251 10.654 1.00 91.94 87 ILE A C 1
ATOM 670 O O . ILE A 1 87 ? 1.433 13.749 11.721 1.00 91.94 87 ILE A O 1
ATOM 674 N N . GLU A 1 88 ? 1.069 12.329 10.008 1.00 90.69 88 GLU A N 1
ATOM 675 C CA . GLU A 1 88 ? -0.239 11.846 10.477 1.00 90.69 88 GLU A CA 1
ATOM 676 C C . GLU A 1 88 ? -0.143 11.149 11.839 1.00 90.69 88 GLU A C 1
ATOM 678 O O . GLU A 1 88 ? -1.025 11.279 12.682 1.00 90.69 88 GLU A O 1
ATOM 683 N N . LEU A 1 89 ? 0.970 10.458 12.096 1.00 90.31 89 LEU A N 1
ATOM 684 C CA . LEU A 1 89 ? 1.233 9.810 13.380 1.00 90.31 89 LEU A CA 1
ATOM 685 C C . LEU A 1 89 ? 1.843 10.755 14.435 1.00 90.31 89 LEU A C 1
ATOM 687 O O . LEU A 1 89 ? 2.165 10.310 15.537 1.00 90.31 89 LEU A O 1
ATOM 691 N N . GLY A 1 90 ? 2.041 12.041 14.125 1.00 92.56 90 GLY A N 1
ATOM 692 C CA . GLY A 1 90 ? 2.634 13.016 15.046 1.00 92.56 90 GLY A CA 1
ATOM 693 C C . GLY A 1 90 ? 4.098 12.730 15.411 1.00 92.56 90 GLY A C 1
ATOM 694 O O . GLY A 1 90 ? 4.548 13.106 16.493 1.00 92.56 90 GLY A O 1
ATOM 695 N N . MET A 1 91 ? 4.849 12.053 14.538 1.00 94.25 91 MET A N 1
ATOM 696 C CA . MET A 1 91 ? 6.219 11.593 14.796 1.00 94.25 91 MET A CA 1
ATOM 697 C C . MET A 1 91 ? 7.148 11.772 13.585 1.00 94.25 91 MET A C 1
ATOM 699 O O . MET A 1 91 ? 6.744 12.202 12.503 1.00 94.25 91 MET A O 1
ATOM 703 N N . SER A 1 92 ? 8.439 11.469 13.747 1.00 93.31 92 SER A N 1
ATOM 704 C CA . SER A 1 92 ? 9.354 11.469 12.603 1.00 93.31 92 SER A CA 1
ATOM 705 C C . SER A 1 92 ? 9.093 10.261 11.693 1.00 93.31 92 SER A C 1
ATOM 707 O O . SER A 1 92 ? 8.578 9.231 12.127 1.00 93.31 92 SER A O 1
ATOM 709 N N . LYS A 1 93 ? 9.504 10.344 10.419 1.00 90.31 93 LYS A N 1
ATOM 710 C CA . LYS A 1 93 ? 9.446 9.196 9.492 1.00 90.31 93 LYS A CA 1
ATOM 711 C C . LYS A 1 93 ? 10.173 7.966 10.061 1.00 90.31 93 LYS A C 1
ATOM 713 O O . LYS A 1 93 ? 9.706 6.845 9.878 1.00 90.31 93 LYS A O 1
ATOM 718 N N . ALA A 1 94 ? 11.321 8.178 10.705 1.00 93.12 94 ALA A N 1
ATOM 719 C CA . ALA A 1 94 ? 12.123 7.094 11.264 1.00 93.12 94 ALA A CA 1
ATOM 720 C C . ALA A 1 94 ? 11.393 6.408 12.426 1.00 93.12 94 ALA A C 1
ATOM 722 O O . ALA A 1 94 ? 11.351 5.181 12.479 1.00 93.12 94 ALA A O 1
ATOM 723 N N . ASP A 1 95 ? 10.753 7.190 13.296 1.00 93.50 95 ASP A N 1
ATOM 724 C CA . ASP A 1 95 ? 9.977 6.655 14.416 1.00 93.50 95 ASP A CA 1
ATOM 725 C C . ASP A 1 95 ? 8.740 5.896 13.925 1.00 93.50 95 ASP A C 1
ATOM 727 O O . ASP A 1 95 ? 8.475 4.789 14.390 1.00 93.50 95 ASP A O 1
ATOM 731 N N . ALA A 1 96 ? 8.042 6.423 12.913 1.00 92.19 96 ALA A N 1
ATOM 732 C CA . ALA A 1 96 ? 6.915 5.734 12.284 1.00 92.19 96 ALA A CA 1
ATOM 733 C C . ALA A 1 96 ? 7.337 4.388 11.683 1.00 92.19 96 ALA A C 1
ATOM 735 O O . ALA A 1 96 ? 6.651 3.380 11.852 1.00 92.19 96 ALA A O 1
ATOM 736 N N . GLN A 1 97 ? 8.492 4.346 11.015 1.00 91.50 97 GLN A N 1
ATOM 737 C CA . GLN A 1 97 ? 9.042 3.105 10.480 1.00 91.50 97 GLN A CA 1
ATOM 738 C C . GLN A 1 97 ? 9.412 2.114 11.592 1.00 91.50 97 GLN A C 1
ATOM 740 O O . GLN A 1 97 ? 9.075 0.939 11.469 1.00 91.50 97 GLN A O 1
ATOM 745 N N . ALA A 1 98 ? 10.024 2.572 12.687 1.00 93.56 98 ALA A N 1
ATOM 746 C CA . ALA A 1 98 ? 10.333 1.727 13.840 1.00 93.56 98 ALA A CA 1
ATOM 747 C C . ALA A 1 98 ? 9.061 1.177 14.516 1.00 93.56 98 ALA A C 1
ATOM 749 O O . ALA A 1 98 ? 9.035 0.028 14.958 1.00 93.56 98 ALA A O 1
ATOM 750 N N . CYS A 1 99 ? 7.979 1.961 14.566 1.00 90.62 99 CYS A N 1
ATOM 751 C CA . CYS A 1 99 ? 6.665 1.481 14.997 1.00 90.62 99 CYS A CA 1
ATOM 752 C C . CYS A 1 99 ? 6.131 0.382 14.072 1.00 90.62 99 CYS A C 1
ATOM 754 O O . CYS A 1 99 ? 5.688 -0.656 14.558 1.00 90.62 99 CYS A O 1
ATOM 756 N N . GLY A 1 100 ? 6.224 0.577 12.755 1.00 90.44 100 GLY A N 1
ATOM 757 C CA . GLY A 1 100 ? 5.861 -0.443 11.772 1.00 90.44 100 GLY A CA 1
ATOM 758 C C . GLY A 1 100 ? 6.682 -1.727 11.910 1.00 90.44 100 GLY A C 1
ATOM 759 O O . GLY A 1 100 ? 6.117 -2.813 11.872 1.00 90.44 100 GLY A O 1
ATOM 760 N N . GLU A 1 101 ? 7.987 -1.619 12.159 1.00 92.44 101 GLU A N 1
ATOM 761 C CA . GLU A 1 101 ? 8.889 -2.763 12.366 1.00 92.44 101 GLU A CA 1
ATOM 762 C C . GLU A 1 101 ? 8.524 -3.600 13.597 1.00 92.44 101 GLU A C 1
ATOM 764 O O . GLU A 1 101 ? 8.629 -4.825 13.565 1.00 92.44 101 GLU A O 1
ATOM 769 N N . ARG A 1 102 ? 8.027 -2.964 14.665 1.00 91.06 102 ARG A N 1
ATOM 770 C CA . ARG A 1 102 ? 7.518 -3.678 15.849 1.00 91.06 102 ARG A CA 1
ATOM 771 C C . ARG A 1 102 ? 6.233 -4.462 15.569 1.00 91.06 102 ARG A C 1
ATOM 773 O O . ARG A 1 102 ? 5.977 -5.437 16.269 1.00 91.06 102 ARG A O 1
ATOM 780 N N . LEU A 1 103 ? 5.427 -4.033 14.595 1.00 88.31 103 LEU A N 1
ATOM 781 C CA . LEU A 1 103 ? 4.168 -4.691 14.225 1.00 88.31 103 LEU A CA 1
ATOM 782 C C . LEU A 1 103 ? 4.376 -5.782 13.173 1.00 88.31 103 LEU A C 1
ATOM 784 O O . LEU A 1 103 ? 3.859 -6.887 13.312 1.00 88.31 103 LEU A O 1
ATOM 788 N N . ASP A 1 104 ? 5.136 -5.469 12.128 1.00 88.94 104 ASP A N 1
ATOM 789 C CA . ASP A 1 104 ? 5.484 -6.384 11.050 1.00 88.94 104 ASP A CA 1
ATOM 790 C C . ASP A 1 104 ? 6.907 -6.083 10.571 1.00 88.94 104 ASP A C 1
ATOM 792 O O . ASP A 1 104 ? 7.142 -5.254 9.689 1.00 88.94 104 ASP A O 1
ATOM 796 N N . ALA A 1 105 ? 7.872 -6.806 11.137 1.00 88.12 105 ALA A N 1
ATOM 797 C CA . ALA A 1 105 ? 9.277 -6.692 10.758 1.00 88.12 105 ALA A CA 1
ATOM 798 C C . ALA A 1 105 ? 9.537 -7.063 9.286 1.00 88.12 105 ALA A C 1
ATOM 800 O O . ALA A 1 105 ? 10.565 -6.682 8.725 1.00 88.12 105 ALA A O 1
ATOM 801 N N . LYS A 1 106 ? 8.628 -7.806 8.639 1.00 88.06 106 LYS A N 1
ATOM 802 C CA . LYS A 1 106 ? 8.770 -8.195 7.234 1.00 88.06 106 LYS A CA 1
ATOM 803 C C . LYS A 1 106 ? 8.325 -7.078 6.290 1.00 88.06 106 LYS A C 1
ATOM 805 O O . LYS A 1 106 ? 8.902 -6.948 5.211 1.00 88.06 106 LYS A O 1
ATOM 810 N N . HIS A 1 107 ? 7.341 -6.271 6.684 1.00 87.50 107 HIS A N 1
ATOM 811 C CA . HIS A 1 107 ? 6.837 -5.158 5.873 1.00 87.50 107 HIS A CA 1
ATOM 812 C C . HIS A 1 107 ? 6.624 -3.880 6.714 1.00 87.50 107 HIS A C 1
ATOM 814 O O . HIS A 1 107 ? 5.512 -3.345 6.789 1.00 87.50 107 HIS A O 1
ATOM 820 N N . PRO A 1 108 ? 7.696 -3.329 7.308 1.00 88.25 108 PRO A N 1
ATOM 821 C CA . PRO A 1 108 ? 7.597 -2.245 8.287 1.00 88.25 108 PRO A CA 1
ATOM 822 C C . PRO A 1 108 ? 6.945 -0.975 7.724 1.00 88.25 108 PRO A C 1
ATOM 824 O O . PRO A 1 108 ? 6.182 -0.301 8.410 1.00 88.25 108 PRO A O 1
ATOM 827 N N . GLU A 1 109 ? 7.199 -0.645 6.455 1.00 88.25 109 GLU A N 1
ATOM 828 C CA . GLU A 1 109 ? 6.616 0.541 5.815 1.00 88.25 109 GLU A CA 1
ATOM 829 C C . GLU A 1 109 ? 5.114 0.406 5.539 1.00 88.25 109 GLU A C 1
ATOM 831 O O . GLU A 1 109 ? 4.377 1.388 5.627 1.00 88.25 109 GLU A O 1
ATOM 836 N N . ALA A 1 110 ? 4.658 -0.799 5.190 1.00 86.56 110 ALA A N 1
ATOM 837 C CA . ALA A 1 110 ? 3.242 -1.065 4.965 1.00 86.56 110 ALA A CA 1
ATOM 838 C C . ALA A 1 110 ? 2.488 -1.106 6.301 1.00 86.56 110 ALA A C 1
ATOM 840 O O . ALA A 1 110 ? 1.391 -0.561 6.407 1.00 86.56 110 ALA A O 1
ATOM 841 N N . ALA A 1 111 ? 3.100 -1.687 7.336 1.00 88.81 111 ALA A N 1
ATOM 842 C CA . ALA A 1 111 ? 2.530 -1.712 8.674 1.00 88.81 111 ALA A CA 1
ATOM 843 C C . ALA A 1 111 ? 2.394 -0.309 9.277 1.00 88.81 111 ALA A C 1
ATOM 845 O O . ALA A 1 111 ? 1.326 0.011 9.790 1.00 88.81 111 ALA A O 1
ATOM 846 N N . SER A 1 112 ? 3.412 0.553 9.164 1.00 90.38 112 SER A N 1
ATOM 847 C CA . SER A 1 112 ? 3.325 1.928 9.679 1.00 90.38 112 SER A CA 1
ATOM 848 C C . SER A 1 112 ? 2.259 2.763 8.966 1.00 90.38 112 SER A C 1
ATOM 850 O O . SER A 1 112 ? 1.522 3.495 9.622 1.00 90.38 112 SER A O 1
ATOM 852 N N . ALA A 1 113 ? 2.105 2.600 7.649 1.00 89.00 113 ALA A N 1
ATOM 853 C CA . ALA A 1 113 ? 0.991 3.187 6.904 1.00 89.00 113 ALA A CA 1
ATOM 854 C C . ALA A 1 113 ? -0.374 2.672 7.381 1.00 89.00 113 ALA A C 1
ATOM 856 O O . ALA A 1 113 ? -1.312 3.454 7.488 1.00 89.00 113 ALA A O 1
ATOM 857 N N . GLY A 1 114 ? -0.488 1.381 7.697 1.00 87.44 114 GLY A N 1
ATOM 858 C CA . GLY A 1 114 ? -1.725 0.797 8.216 1.00 87.44 114 GLY A CA 1
ATOM 859 C C . GLY A 1 114 ? -2.201 1.442 9.522 1.00 87.44 114 GLY A C 1
ATOM 860 O O . GLY A 1 114 ? -3.405 1.595 9.710 1.00 87.44 114 GLY A O 1
ATOM 861 N N . ILE A 1 115 ? -1.276 1.882 10.386 1.00 88.50 115 ILE A N 1
ATOM 862 C CA . ILE A 1 115 ? -1.605 2.568 11.650 1.00 88.50 115 ILE A CA 1
ATOM 863 C C . ILE A 1 115 ? -2.352 3.883 11.390 1.00 88.50 115 ILE A C 1
ATOM 865 O O . ILE A 1 115 ? -3.282 4.195 12.122 1.00 88.50 115 ILE A O 1
ATOM 869 N N . VAL A 1 116 ? -1.995 4.623 10.334 1.00 87.25 116 VAL A N 1
ATOM 870 C CA . VAL A 1 116 ? -2.633 5.909 9.977 1.00 87.25 116 VAL A CA 1
ATOM 871 C C . VAL A 1 116 ? -4.135 5.752 9.726 1.00 87.25 116 VAL A C 1
ATOM 873 O O . VAL A 1 116 ? -4.908 6.670 9.970 1.00 87.25 116 VAL A O 1
ATOM 876 N N . ALA A 1 117 ? -4.556 4.585 9.237 1.00 84.81 117 ALA A N 1
ATOM 877 C CA . ALA A 1 117 ? -5.956 4.292 8.946 1.00 84.81 117 ALA A CA 1
ATOM 878 C C . ALA A 1 117 ? -6.760 3.847 1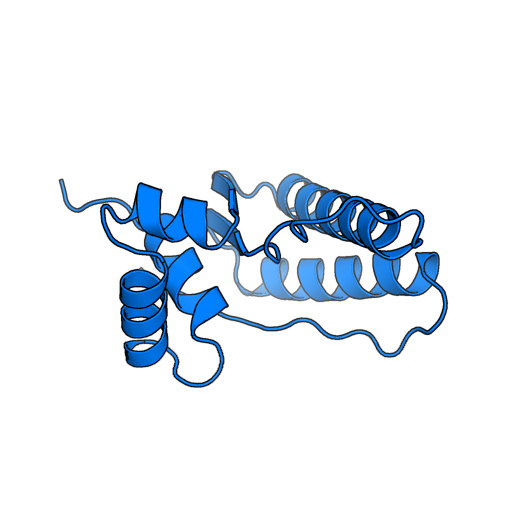0.180 1.00 84.81 117 ALA A C 1
ATOM 880 O O . ALA A 1 117 ? -7.978 3.685 10.078 1.00 84.81 117 ALA A O 1
ATOM 881 N N . LEU A 1 118 ? -6.105 3.604 11.320 1.00 82.19 118 LEU A N 1
ATOM 882 C CA . LEU A 1 118 ? -6.799 3.238 12.547 1.00 82.19 118 LEU A CA 1
ATOM 883 C C . LEU A 1 118 ? -7.511 4.472 13.118 1.00 82.19 118 LEU A C 1
ATOM 885 O O . LEU A 1 118 ? -6.924 5.552 13.158 1.00 82.19 118 LEU A O 1
ATOM 889 N N . PRO A 1 119 ? -8.759 4.338 13.592 1.00 69.31 119 PRO A N 1
ATOM 890 C CA . PRO A 1 119 ? -9.412 5.415 14.311 1.00 69.31 119 PRO A CA 1
ATOM 891 C C . PRO A 1 119 ? -8.608 5.719 15.578 1.00 69.31 119 PRO A C 1
ATOM 893 O O . PRO A 1 119 ? -8.310 4.814 16.360 1.00 69.31 119 PRO A O 1
ATOM 896 N N . SER A 1 120 ? -8.262 6.989 15.782 1.00 62.69 120 SER A N 1
ATOM 897 C CA . SER A 1 120 ? -7.724 7.464 17.055 1.00 62.69 120 SER A CA 1
ATOM 898 C C . SER A 1 120 ? -8.736 7.126 18.149 1.00 62.69 120 SER A C 1
ATOM 900 O O . SER A 1 120 ? -9.907 7.493 18.015 1.00 62.69 120 SER A O 1
ATOM 902 N N . GLU A 1 121 ? -8.323 6.397 19.193 1.00 53.81 121 GLU A N 1
ATOM 903 C CA . GLU A 1 121 ? -9.200 6.139 20.341 1.00 53.81 121 GLU A CA 1
ATOM 904 C C . GLU A 1 121 ? -9.776 7.477 20.825 1.00 53.81 121 GLU A C 1
ATOM 906 O O . GLU A 1 121 ? -9.034 8.426 21.089 1.00 53.81 121 GLU A O 1
ATOM 911 N N . SER A 1 122 ? -11.107 7.567 20.808 1.00 34.88 122 SER A N 1
ATOM 912 C CA . SER A 1 122 ? -11.876 8.738 21.240 1.00 34.88 122 SER A CA 1
ATOM 913 C C . SER A 1 122 ? -12.076 8.718 22.746 1.00 34.88 122 SER A C 1
ATOM 915 O O . SER A 1 122 ? -12.353 7.614 23.268 1.00 34.88 122 SER A O 1
#

Radius of gyration: 14.83 Å; chains: 1; bounding box: 32×27×41 Å

pLDDT: mean 85.95, std 11.23, range [34.88, 96.44]

Foldseek 3Di:
DDFDFDDADDPDDDLVVRLVRSLVVLLVVCVVVVDLADEAEAEDDPPDDDPDCVVVSSVSSVVSNVVSCVVSVRPHYYYDYLQRLQVLVVHGSVVLLVVLCVVPVPGSSRSSRSVSPDPDDD

Organism: NCBI:txid1500077